Protein AF-X1HCL4-F1 (afdb_monomer)

Radius of gyration: 11.78 Å; Cα contacts (8 Å, |Δi|>4): 67; chains: 1; bounding box: 27×22×30 Å

Mean predicted aligned error: 2.62 Å

Organism: NCBI:txid412755

Structure (mmCIF, N/CA/C/O backbone):
data_AF-X1HCL4-F1
#
_entry.id   AF-X1HCL4-F1
#
loop_
_atom_site.group_PDB
_atom_site.id
_atom_site.type_symbol
_atom_site.label_atom_id
_atom_site.label_alt_id
_atom_site.label_comp_id
_atom_site.label_asym_id
_atom_site.label_entity_id
_atom_site.label_seq_id
_atom_site.pdbx_PDB_ins_code
_atom_site.Cartn_x
_atom_site.Cartn_y
_atom_site.Cartn_z
_atom_site.occupancy
_atom_site.B_iso_or_equiv
_atom_site.auth_seq_id
_atom_site.auth_comp_id
_atom_site.auth_asym_id
_atom_site.auth_atom_id
_atom_site.pdbx_PDB_model_num
ATOM 1 N N . MET A 1 1 ? -14.134 -9.185 9.097 1.00 64.31 1 MET A N 1
ATOM 2 C CA . MET A 1 1 ? -13.199 -9.614 8.038 1.00 64.31 1 MET A CA 1
ATOM 3 C C . MET A 1 1 ? -11.949 -10.180 8.688 1.00 64.31 1 MET A C 1
ATOM 5 O O . MET A 1 1 ? -11.509 -9.617 9.686 1.00 64.31 1 MET A O 1
ATOM 9 N N . GLU A 1 2 ? -11.409 -11.287 8.181 1.00 79.88 2 GLU A N 1
ATOM 10 C CA . GLU A 1 2 ? -10.180 -11.881 8.724 1.00 79.88 2 GLU A CA 1
ATOM 11 C C . GLU A 1 2 ? -8.926 -11.094 8.300 1.00 79.88 2 GLU A C 1
ATOM 13 O O . GLU A 1 2 ? -8.893 -10.451 7.247 1.00 79.88 2 GLU A O 1
ATOM 18 N N . ASN A 1 3 ? -7.856 -11.161 9.102 1.00 82.56 3 ASN A N 1
ATOM 19 C CA . ASN A 1 3 ? -6.591 -10.465 8.814 1.00 82.56 3 ASN A CA 1
ATOM 20 C C . ASN A 1 3 ? -5.957 -10.899 7.477 1.00 82.56 3 ASN A C 1
ATOM 22 O O . ASN A 1 3 ? -5.318 -10.091 6.798 1.00 82.56 3 ASN A O 1
ATOM 26 N N . SER A 1 4 ? -6.138 -12.164 7.093 1.00 88.44 4 SER A N 1
ATOM 27 C CA . SER A 1 4 ? -5.708 -12.738 5.811 1.00 88.44 4 SER A CA 1
ATOM 28 C C . SER A 1 4 ? -6.374 -12.032 4.624 1.00 88.44 4 SER A C 1
ATOM 30 O O . SER A 1 4 ? -5.707 -11.653 3.659 1.00 88.44 4 SER A O 1
ATOM 32 N N . GLU A 1 5 ? -7.675 -11.780 4.730 1.00 91.25 5 GLU A N 1
ATOM 33 C CA . GLU A 1 5 ? -8.481 -11.143 3.697 1.00 91.25 5 GLU A CA 1
ATOM 34 C C . GLU A 1 5 ? -8.182 -9.643 3.572 1.00 91.25 5 GLU A C 1
ATOM 36 O O . GLU A 1 5 ? -7.980 -9.152 2.459 1.00 91.25 5 GLU A O 1
ATOM 41 N N . ILE A 1 6 ? -8.005 -8.935 4.698 1.00 92.75 6 ILE A N 1
ATOM 42 C CA . ILE A 1 6 ? -7.508 -7.544 4.704 1.00 92.75 6 ILE A CA 1
ATOM 43 C C . ILE A 1 6 ? -6.177 -7.460 3.959 1.00 92.75 6 ILE A C 1
ATOM 45 O O . ILE A 1 6 ? -6.006 -6.623 3.072 1.00 92.75 6 ILE A O 1
ATOM 49 N N . LYS A 1 7 ? -5.231 -8.345 4.290 1.00 95.00 7 LYS A N 1
ATOM 50 C CA . LYS A 1 7 ? -3.910 -8.359 3.658 1.00 95.00 7 LYS A CA 1
ATOM 51 C C . LYS A 1 7 ? -4.015 -8.607 2.151 1.00 95.00 7 LYS A C 1
ATOM 53 O O . LYS A 1 7 ? -3.328 -7.931 1.385 1.00 95.00 7 LYS A O 1
ATOM 58 N N . ARG A 1 8 ? -4.885 -9.526 1.718 1.00 95.44 8 ARG A N 1
ATOM 59 C CA . ARG A 1 8 ? -5.132 -9.798 0.294 1.00 95.44 8 ARG A CA 1
ATOM 60 C C . ARG A 1 8 ? -5.709 -8.577 -0.430 1.00 95.44 8 ARG A C 1
ATOM 62 O O . ARG A 1 8 ? -5.201 -8.216 -1.490 1.00 95.44 8 ARG A O 1
ATOM 69 N N . LEU A 1 9 ? -6.708 -7.904 0.145 1.00 95.69 9 LEU A N 1
ATOM 70 C CA . LEU A 1 9 ? -7.282 -6.683 -0.433 1.00 95.69 9 LEU A CA 1
ATOM 71 C C . LEU A 1 9 ? -6.255 -5.554 -0.534 1.00 95.69 9 LEU A C 1
ATOM 73 O O . LEU A 1 9 ? -6.175 -4.892 -1.567 1.00 95.69 9 LEU A O 1
ATOM 77 N N . LEU A 1 10 ? -5.429 -5.363 0.498 1.00 97.25 10 LEU A N 1
ATOM 78 C CA . LEU A 1 10 ? -4.351 -4.375 0.468 1.00 97.25 10 LEU A CA 1
ATOM 79 C C . LEU A 1 10 ? -3.353 -4.661 -0.658 1.00 97.25 10 LEU A C 1
ATOM 81 O O . LEU A 1 10 ? -2.974 -3.727 -1.361 1.00 97.25 10 LEU A O 1
ATOM 85 N N . TRP A 1 11 ? -2.961 -5.921 -0.876 1.00 98.00 11 TRP A N 1
ATOM 86 C CA . TRP A 1 11 ? -2.110 -6.306 -2.009 1.00 98.00 11 TRP A CA 1
ATOM 87 C C . TRP A 1 11 ? -2.745 -5.951 -3.351 1.00 98.00 11 TRP A C 1
ATOM 89 O O . TRP A 1 11 ? -2.113 -5.281 -4.167 1.00 98.00 11 TRP A O 1
ATOM 99 N N . ILE A 1 12 ? -4.004 -6.342 -3.554 1.00 97.56 12 ILE A N 1
ATOM 100 C CA . ILE A 1 12 ? -4.735 -6.078 -4.795 1.00 97.56 12 ILE A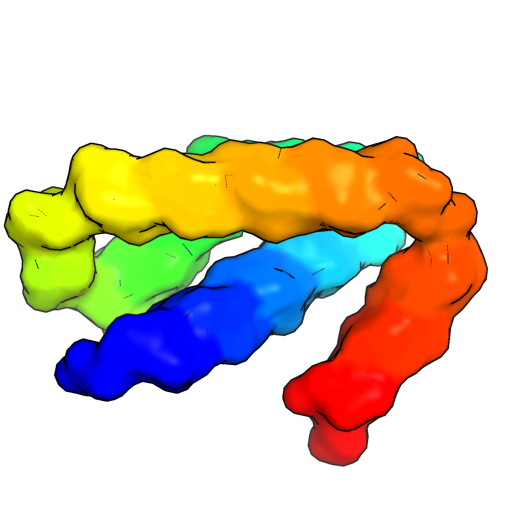 CA 1
ATOM 101 C C . ILE A 1 12 ? -4.845 -4.572 -5.045 1.00 97.56 12 ILE A C 1
ATOM 103 O O . ILE A 1 12 ? -4.443 -4.093 -6.102 1.00 97.56 12 ILE A O 1
ATOM 107 N N . PHE A 1 13 ? -5.334 -3.803 -4.072 1.00 97.56 13 PHE A N 1
ATOM 108 C CA . PHE A 1 13 ? -5.518 -2.359 -4.232 1.00 97.56 13 PHE A CA 1
ATOM 109 C C . PHE A 1 13 ? -4.193 -1.626 -4.430 1.00 97.56 13 PHE A C 1
ATOM 111 O O . PHE A 1 13 ? -4.143 -0.654 -5.185 1.00 97.56 13 PHE A O 1
ATOM 118 N N . SER A 1 14 ? -3.122 -2.090 -3.784 1.00 98.31 14 SER A N 1
ATOM 119 C CA . SER A 1 14 ? -1.791 -1.512 -3.959 1.00 98.31 14 SER A CA 1
ATOM 120 C C . SER A 1 14 ? -1.239 -1.781 -5.352 1.00 98.31 14 SER A C 1
ATOM 122 O O . SER A 1 14 ? -0.738 -0.851 -5.978 1.00 98.31 14 SER A O 1
ATOM 124 N N . LEU A 1 15 ? -1.371 -3.007 -5.867 1.00 98.38 15 LEU A N 1
ATOM 125 C CA . LEU A 1 15 ? -0.944 -3.359 -7.222 1.00 98.38 15 LEU A CA 1
ATOM 126 C C . LEU A 1 15 ? -1.775 -2.636 -8.287 1.00 98.38 15 LEU A C 1
ATOM 128 O O . LEU A 1 15 ? -1.198 -2.067 -9.204 1.00 98.38 15 LEU A O 1
ATOM 132 N N . GLU A 1 16 ? -3.102 -2.572 -8.143 1.00 97.62 16 GLU A N 1
ATOM 133 C CA . GLU A 1 16 ? -3.969 -1.795 -9.042 1.00 97.62 16 GLU A CA 1
ATOM 134 C C . GLU A 1 16 ? -3.552 -0.325 -9.095 1.00 97.62 16 GLU A C 1
ATOM 136 O O . GLU A 1 16 ? -3.427 0.257 -10.172 1.00 97.62 16 GLU A O 1
ATOM 141 N N . ASN A 1 17 ? -3.341 0.283 -7.925 1.00 98.12 17 ASN A N 1
ATOM 142 C CA . ASN A 1 17 ? -2.925 1.673 -7.833 1.00 98.12 17 ASN A CA 1
ATOM 143 C C . ASN A 1 17 ? -1.542 1.868 -8.469 1.00 98.12 17 ASN A C 1
ATOM 145 O O . ASN A 1 17 ? -1.365 2.758 -9.294 1.00 98.12 17 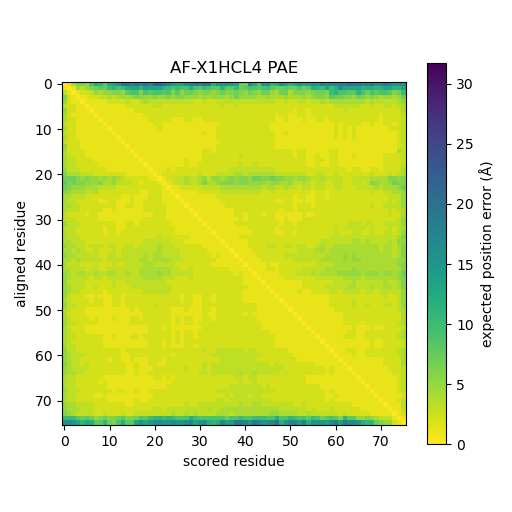ASN A O 1
ATOM 149 N N . SER A 1 18 ? -0.595 0.993 -8.143 1.00 97.81 18 SER A N 1
ATOM 150 C CA . SER A 1 18 ? 0.766 1.033 -8.667 1.00 97.81 18 SER A CA 1
ATOM 151 C C . SER A 1 18 ? 0.806 0.893 -10.187 1.00 97.81 18 SER A C 1
ATOM 153 O O . SER A 1 18 ? 1.349 1.758 -10.869 1.00 97.81 18 SER A O 1
ATOM 155 N N . VAL A 1 19 ? 0.159 -0.134 -10.742 1.00 97.62 19 VAL A N 1
ATOM 156 C CA . VAL A 1 19 ? 0.099 -0.380 -12.190 1.00 97.62 19 VAL A CA 1
ATOM 157 C C . VAL A 1 19 ? -0.562 0.789 -12.918 1.00 97.62 19 VAL A C 1
ATOM 159 O O . VAL A 1 19 ? -0.076 1.208 -13.967 1.00 97.62 19 VAL A O 1
ATOM 162 N N . LYS A 1 20 ? -1.635 1.350 -12.347 1.00 97.06 20 LYS A N 1
ATOM 163 C CA . LYS A 1 20 ? -2.344 2.500 -12.921 1.00 97.06 20 LYS A CA 1
ATOM 164 C C . LYS A 1 20 ? -1.497 3.776 -12.943 1.00 97.06 20 LYS A C 1
ATOM 166 O O . LYS A 1 20 ? -1.669 4.585 -13.849 1.00 97.06 20 LYS A O 1
ATOM 171 N N . PHE A 1 21 ? -0.614 3.969 -11.963 1.00 95.38 21 PHE A N 1
ATOM 172 C CA . PHE A 1 21 ? 0.122 5.223 -11.757 1.00 95.38 21 PHE A CA 1
ATOM 173 C C . PHE A 1 21 ? 1.649 5.083 -11.881 1.00 95.38 21 PHE A C 1
ATOM 175 O O . PHE A 1 21 ? 2.391 5.889 -11.326 1.00 95.38 21 PHE A O 1
ATOM 182 N N . GLY A 1 22 ? 2.136 4.093 -12.633 1.00 91.69 22 GLY A N 1
ATOM 183 C CA . GLY A 1 22 ? 3.545 4.035 -13.041 1.00 91.69 22 GLY A CA 1
ATOM 184 C C . GLY A 1 22 ? 4.504 3.396 -12.032 1.00 91.69 22 GLY A C 1
ATOM 185 O O . GLY A 1 22 ? 5.687 3.719 -12.027 1.00 91.69 22 GLY A O 1
ATOM 186 N N . GLY A 1 23 ? 4.024 2.472 -11.201 1.00 92.38 23 GLY A N 1
ATOM 187 C CA . GLY A 1 23 ? 4.873 1.555 -10.435 1.00 92.38 23 GLY A CA 1
ATOM 188 C C . GLY A 1 23 ? 5.09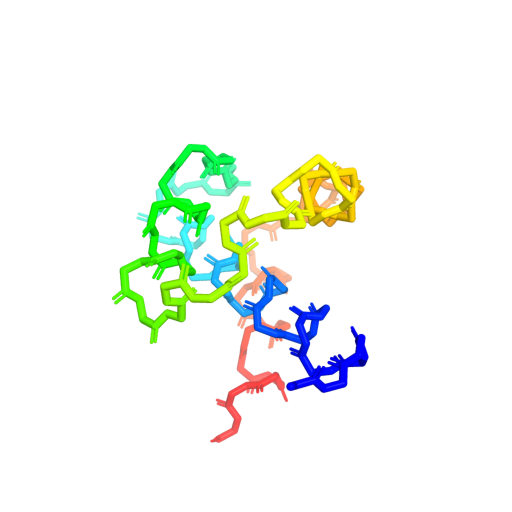4 1.908 -8.964 1.00 92.38 23 GLY A C 1
ATOM 189 O O . GLY A 1 23 ? 5.831 1.185 -8.294 1.00 92.38 23 GLY A O 1
ATOM 190 N N . LYS A 1 24 ? 4.447 2.963 -8.443 1.00 94.06 24 LYS A N 1
ATOM 191 C CA . LYS A 1 24 ? 4.509 3.331 -7.020 1.00 94.06 24 LYS A CA 1
ATOM 192 C C . LYS A 1 24 ? 3.112 3.445 -6.392 1.00 94.06 24 LYS A C 1
ATOM 194 O O . LYS A 1 24 ? 2.374 4.371 -6.734 1.00 94.06 24 LYS A O 1
ATOM 199 N N . PRO A 1 25 ? 2.749 2.574 -5.432 1.00 96.94 25 PRO A N 1
ATOM 200 C CA . PRO A 1 25 ? 1.470 2.675 -4.738 1.00 96.94 25 PRO A CA 1
ATOM 201 C C . PRO A 1 25 ? 1.361 3.938 -3.867 1.00 96.94 25 PRO A C 1
ATOM 203 O O . PRO A 1 25 ? 2.294 4.319 -3.156 1.00 96.94 25 PRO A O 1
ATOM 206 N N . ASN A 1 26 ? 0.178 4.551 -3.847 1.00 97.06 26 ASN A N 1
ATOM 207 C CA . ASN A 1 26 ? -0.164 5.664 -2.968 1.00 97.06 26 ASN A CA 1
ATOM 208 C C . ASN A 1 26 ? -0.955 5.183 -1.740 1.00 97.06 26 ASN A C 1
ATOM 210 O O . ASN A 1 26 ? -2.146 4.878 -1.825 1.00 97.06 26 ASN A O 1
ATOM 214 N N . VAL A 1 27 ? -0.303 5.194 -0.574 1.00 97.19 27 VAL A N 1
ATOM 215 C CA . VAL A 1 27 ? -0.874 4.735 0.707 1.00 97.19 27 VAL A CA 1
ATOM 216 C C . VAL A 1 27 ? -2.206 5.419 1.039 1.00 97.19 27 VAL A C 1
ATOM 218 O O . VAL A 1 27 ? -3.155 4.749 1.444 1.00 97.19 27 VAL A O 1
ATOM 221 N N . LYS A 1 28 ? -2.316 6.742 0.843 1.00 96.62 28 LYS A N 1
ATOM 222 C CA . LYS A 1 28 ? -3.543 7.492 1.167 1.00 96.62 28 LYS A CA 1
ATOM 223 C C . LYS A 1 28 ? -4.715 7.062 0.285 1.00 96.62 28 LYS A C 1
ATOM 225 O O . LYS A 1 28 ? -5.810 6.857 0.801 1.00 96.62 28 LYS A O 1
ATOM 230 N N . ALA A 1 29 ? -4.484 6.889 -1.016 1.00 97.06 29 ALA A N 1
ATOM 231 C CA . ALA A 1 29 ? -5.513 6.444 -1.954 1.00 97.06 29 ALA A CA 1
ATOM 232 C C . ALA A 1 29 ? -6.015 5.029 -1.619 1.00 97.06 29 ALA A C 1
ATOM 234 O O . ALA A 1 29 ? -7.219 4.776 -1.641 1.00 97.06 29 ALA A O 1
ATOM 235 N N . ILE A 1 30 ? -5.102 4.124 -1.258 1.00 97.69 30 ILE A N 1
ATOM 236 C CA . ILE A 1 30 ? -5.421 2.728 -0.932 1.00 97.69 30 ILE A CA 1
ATOM 237 C C . ILE A 1 30 ? -6.201 2.634 0.384 1.00 97.69 30 ILE A C 1
ATOM 239 O O . ILE A 1 30 ? -7.230 1.961 0.431 1.00 97.69 30 ILE A O 1
ATOM 243 N N . LEU A 1 31 ? -5.774 3.355 1.429 1.00 96.69 31 LEU A N 1
ATOM 244 C CA . LEU A 1 31 ? -6.531 3.440 2.682 1.00 96.69 31 LEU A CA 1
ATOM 245 C C . LEU A 1 31 ? -7.910 4.062 2.454 1.00 96.69 31 LEU A C 1
ATOM 247 O O . LEU A 1 31 ? -8.898 3.531 2.948 1.00 96.69 31 LEU A O 1
ATOM 251 N N . GLY A 1 32 ? -7.995 5.143 1.675 1.00 96.75 32 GLY A N 1
ATOM 252 C CA . GLY A 1 32 ? -9.269 5.770 1.325 1.00 96.75 32 GLY A CA 1
ATOM 253 C C . GLY A 1 32 ? -10.234 4.789 0.653 1.00 96.75 32 GLY A C 1
ATOM 254 O O . GLY A 1 32 ? -11.383 4.688 1.076 1.00 96.75 32 GLY A O 1
ATOM 255 N N . LYS A 1 33 ? -9.745 4.013 -0.326 1.00 96.12 33 LYS A N 1
ATOM 256 C CA . LYS A 1 33 ? -10.519 2.962 -1.008 1.00 96.12 33 LYS A CA 1
ATOM 257 C C . LYS A 1 33 ? -10.972 1.858 -0.049 1.00 96.12 33 LYS A C 1
ATOM 259 O O . LYS A 1 33 ? -12.132 1.464 -0.088 1.00 96.12 33 LYS A O 1
ATOM 264 N N . LEU A 1 34 ? -10.087 1.365 0.819 1.00 95.69 34 LEU A N 1
ATOM 265 C CA . LEU A 1 34 ? -10.447 0.313 1.773 1.00 95.69 34 LEU A CA 1
ATOM 266 C C . LEU A 1 34 ? -11.521 0.795 2.757 1.00 95.69 34 LEU A C 1
ATOM 268 O O . LEU A 1 34 ? -12.485 0.075 2.996 1.00 95.69 34 LEU A O 1
ATOM 272 N N . MET A 1 35 ? -11.383 2.016 3.282 1.00 94.88 35 MET A N 1
ATOM 273 C CA . MET A 1 35 ? -12.299 2.582 4.280 1.00 94.88 35 MET A CA 1
ATOM 274 C C . MET A 1 35 ? -13.642 3.029 3.697 1.00 94.88 35 MET A C 1
ATOM 276 O O . MET A 1 35 ? -14.625 3.102 4.434 1.00 94.88 35 MET A O 1
ATOM 280 N N . SER A 1 36 ? -13.707 3.368 2.405 1.00 95.56 36 SER A N 1
ATOM 281 C CA . SER A 1 36 ? -14.989 3.648 1.750 1.00 95.56 36 SER A CA 1
ATOM 282 C C . SER A 1 36 ? -15.802 2.372 1.538 1.00 95.56 36 SER A C 1
ATOM 284 O O . SER A 1 36 ? -17.020 2.415 1.667 1.00 95.56 36 SER A O 1
ATOM 286 N N . GLN A 1 37 ? -15.133 1.248 1.268 1.00 93.50 37 GLN A N 1
ATOM 287 C CA . GLN A 1 37 ? -15.771 -0.059 1.095 1.00 93.50 37 GLN A CA 1
ATOM 288 C C . GLN A 1 37 ? -16.045 -0.779 2.422 1.00 93.50 37 GLN A C 1
ATOM 290 O O . GLN A 1 37 ? -17.005 -1.534 2.502 1.00 93.50 37 GLN A O 1
ATOM 295 N N . ASN A 1 38 ? -15.230 -0.528 3.452 1.00 92.56 38 ASN A N 1
ATOM 296 C CA . ASN A 1 38 ? -15.291 -1.205 4.753 1.00 92.56 38 ASN A CA 1
ATOM 297 C C . ASN A 1 38 ? -15.196 -0.180 5.903 1.00 92.56 38 ASN A C 1
ATOM 299 O O . ASN A 1 38 ? -14.135 -0.019 6.526 1.00 92.56 38 ASN A O 1
ATOM 303 N N . PRO A 1 39 ? -16.267 0.596 6.155 1.00 93.75 39 PRO A N 1
ATOM 304 C CA . PRO A 1 39 ? -16.286 1.650 7.163 1.00 93.75 39 PRO A CA 1
ATOM 305 C C . PRO A 1 39 ? -15.832 1.253 8.574 1.00 93.75 39 PRO A C 1
ATOM 307 O O . PRO A 1 39 ? -15.252 2.077 9.286 1.00 93.75 39 PRO A O 1
ATOM 310 N N . GLU A 1 40 ? -16.096 0.014 8.974 1.00 93.75 40 GLU A N 1
ATOM 311 C CA . GLU A 1 40 ? -15.810 -0.574 10.282 1.00 93.75 40 GLU A CA 1
ATOM 312 C C . GLU A 1 40 ? -14.307 -0.723 10.563 1.00 93.75 40 GLU A C 1
ATOM 314 O O . GLU A 1 40 ? -13.867 -0.655 11.717 1.00 93.75 40 GLU A O 1
ATOM 319 N N . LEU A 1 41 ? -13.493 -0.828 9.507 1.00 94.06 41 LEU A N 1
ATOM 320 C CA . LEU A 1 41 ? -12.039 -0.965 9.609 1.00 94.06 41 LEU A CA 1
ATOM 321 C C . LEU A 1 41 ? -11.336 0.334 10.027 1.00 94.06 41 LEU A C 1
ATOM 323 O O . LEU A 1 41 ? -10.148 0.308 10.360 1.00 94.06 41 LEU A O 1
ATOM 327 N N . ARG A 1 42 ? -12.045 1.474 10.074 1.00 93.69 42 ARG A N 1
ATOM 328 C CA . ARG A 1 42 ? -11.474 2.763 10.513 1.00 93.69 42 ARG A CA 1
ATOM 329 C C . ARG A 1 42 ? -10.910 2.703 11.929 1.00 93.69 42 ARG A C 1
ATOM 331 O O . ARG A 1 42 ? -9.883 3.323 12.194 1.00 93.69 42 ARG A O 1
ATOM 338 N N . SER A 1 43 ? -11.534 1.924 12.812 1.00 94.88 43 SER A N 1
ATOM 339 C CA . SER A 1 43 ? -11.052 1.705 14.184 1.00 94.88 43 SER A CA 1
ATOM 340 C C . SER A 1 43 ? -9.669 1.036 14.228 1.00 94.88 43 SER A C 1
ATOM 342 O O . SER A 1 43 ? -8.896 1.259 15.156 1.00 94.88 43 SER A O 1
ATOM 344 N N . GLN A 1 44 ? -9.313 0.282 13.185 1.00 94.44 44 GLN A N 1
ATOM 345 C CA . GLN A 1 44 ? -8.079 -0.501 13.077 1.00 94.44 44 GLN A CA 1
ATOM 346 C C . GLN A 1 44 ? -7.046 0.139 12.136 1.00 94.44 44 GLN A C 1
ATOM 348 O O . GLN A 1 44 ? -6.033 -0.478 11.797 1.00 94.44 44 GLN A O 1
ATOM 353 N N . ILE A 1 45 ? -7.265 1.394 11.721 1.00 94.56 45 ILE A N 1
ATOM 354 C CA . ILE A 1 45 ? -6.475 2.064 10.679 1.00 94.56 45 ILE A CA 1
ATOM 355 C C . ILE A 1 45 ? -4.966 2.043 10.942 1.00 94.56 45 ILE A C 1
ATOM 357 O O . ILE A 1 45 ? -4.189 1.896 10.004 1.00 94.56 45 ILE A O 1
ATOM 361 N N . LYS A 1 46 ? -4.534 2.146 12.205 1.00 95.06 46 LYS A N 1
ATOM 362 C CA . LYS A 1 46 ? -3.109 2.118 12.570 1.00 95.06 46 LYS A CA 1
ATOM 363 C C . LYS A 1 46 ? -2.462 0.766 12.247 1.00 95.06 46 LYS A C 1
ATOM 365 O O . LYS A 1 46 ? -1.390 0.738 11.647 1.00 95.06 46 LYS A O 1
ATOM 370 N N . GLY A 1 47 ? -3.126 -0.339 12.593 1.00 95.50 47 GLY A N 1
ATOM 371 C CA . GLY A 1 47 ? -2.640 -1.692 12.302 1.00 95.50 47 GLY A CA 1
ATOM 372 C C . GLY A 1 47 ? -2.641 -1.980 10.802 1.00 95.50 47 GLY A C 1
ATOM 373 O O . GLY A 1 47 ? -1.640 -2.427 10.247 1.00 95.50 47 GLY A O 1
ATOM 374 N N . ILE A 1 48 ? -3.728 -1.609 10.124 1.00 96.62 48 ILE A N 1
ATOM 375 C CA . ILE A 1 48 ? -3.870 -1.749 8.669 1.00 96.62 48 ILE A CA 1
ATOM 376 C C . ILE A 1 48 ? -2.804 -0.939 7.930 1.00 96.62 48 ILE A C 1
ATOM 378 O O . ILE A 1 48 ? -2.201 -1.443 6.984 1.00 96.62 48 ILE A O 1
ATOM 382 N N . LYS A 1 49 ? -2.527 0.295 8.372 1.00 96.62 49 LYS A N 1
ATOM 383 C CA . LYS A 1 49 ? -1.479 1.131 7.781 1.00 96.62 49 LYS A CA 1
ATOM 384 C C . LYS A 1 49 ? -0.109 0.461 7.884 1.00 96.62 49 LYS A C 1
ATOM 386 O O . LYS A 1 49 ? 0.604 0.447 6.892 1.00 96.62 49 LYS A O 1
ATOM 391 N N . SER A 1 50 ? 0.233 -0.128 9.030 1.00 96.69 50 SER A N 1
ATOM 392 C CA . SER A 1 50 ? 1.507 -0.844 9.195 1.00 96.69 50 SER A CA 1
ATOM 393 C C . SER A 1 50 ? 1.641 -2.019 8.214 1.00 96.69 50 SER A C 1
ATOM 395 O O . SER A 1 50 ? 2.676 -2.201 7.574 1.00 96.69 50 SER A O 1
ATOM 397 N N . ILE A 1 51 ? 0.564 -2.786 8.016 1.00 96.75 51 ILE A N 1
ATOM 398 C CA . ILE A 1 51 ? 0.538 -3.874 7.025 1.00 96.75 51 ILE A CA 1
ATOM 399 C C . ILE A 1 51 ? 0.704 -3.312 5.607 1.00 96.75 51 ILE A C 1
ATOM 401 O O . ILE A 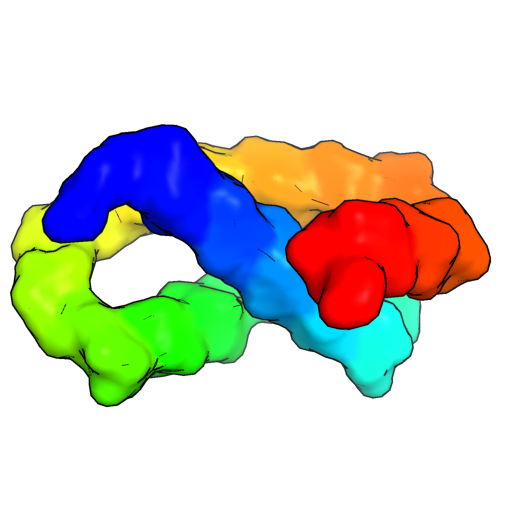1 51 ? 1.496 -3.834 4.822 1.00 96.75 51 ILE A O 1
ATOM 405 N N . LEU A 1 52 ? -0.017 -2.239 5.283 1.00 97.69 52 LEU A N 1
ATOM 406 C CA . LEU A 1 52 ? 0.039 -1.599 3.975 1.00 97.69 52 LEU A CA 1
ATOM 407 C C . LEU A 1 52 ? 1.427 -1.024 3.670 1.00 97.69 52 LEU A C 1
ATOM 409 O O . LEU A 1 52 ? 1.917 -1.224 2.566 1.00 97.69 52 LEU A O 1
ATOM 413 N N . ASP A 1 53 ? 2.081 -0.363 4.626 1.00 97.56 53 ASP A N 1
ATOM 414 C CA . ASP A 1 53 ? 3.420 0.205 4.429 1.00 97.56 53 ASP A CA 1
ATOM 415 C C . ASP A 1 53 ? 4.420 -0.893 4.014 1.00 97.56 53 ASP A C 1
ATOM 417 O O . ASP A 1 53 ? 5.174 -0.714 3.057 1.00 97.56 53 ASP A O 1
ATOM 421 N N . ASN A 1 54 ? 4.354 -2.073 4.645 1.00 97.81 54 ASN A N 1
ATOM 422 C CA . ASN A 1 54 ? 5.165 -3.232 4.257 1.00 97.81 54 ASN A CA 1
ATOM 423 C C . ASN A 1 54 ? 4.836 -3.725 2.837 1.00 97.81 54 ASN A C 1
ATOM 425 O O . ASN A 1 54 ? 5.739 -3.989 2.049 1.00 97.81 54 ASN A O 1
ATOM 429 N N . ILE A 1 55 ? 3.553 -3.809 2.473 1.00 98.00 55 ILE A N 1
ATOM 430 C CA . ILE A 1 55 ? 3.129 -4.206 1.118 1.00 98.00 55 ILE A CA 1
ATOM 431 C C . ILE A 1 55 ? 3.650 -3.221 0.064 1.00 98.00 55 ILE A C 1
ATOM 433 O O . ILE A 1 55 ? 4.122 -3.641 -0.990 1.00 98.00 55 ILE A O 1
ATOM 437 N N . VAL A 1 56 ? 3.599 -1.916 0.342 1.00 97.69 56 VAL A N 1
ATOM 438 C CA . VAL A 1 56 ? 4.107 -0.887 -0.574 1.00 97.69 56 VAL A CA 1
ATOM 439 C C . VAL A 1 56 ? 5.614 -1.017 -0.773 1.00 97.69 56 VAL A C 1
ATOM 441 O O . VAL A 1 56 ? 6.077 -0.877 -1.906 1.00 97.69 56 VAL A O 1
ATOM 444 N N . LEU A 1 57 ? 6.374 -1.324 0.283 1.00 97.25 57 LEU A N 1
ATOM 445 C CA . LEU A 1 57 ? 7.809 -1.598 0.168 1.00 97.25 57 LEU A CA 1
ATOM 446 C C . LEU A 1 57 ? 8.079 -2.814 -0.719 1.00 97.25 57 LEU A C 1
ATOM 448 O O . LEU A 1 57 ? 8.938 -2.740 -1.593 1.00 97.25 57 LEU A O 1
ATOM 452 N N . GLU A 1 58 ? 7.324 -3.900 -0.548 1.00 97.44 58 GLU A N 1
ATOM 453 C CA . GLU A 1 58 ? 7.466 -5.096 -1.383 1.00 97.44 58 GLU A CA 1
ATOM 454 C C . GLU A 1 58 ? 7.116 -4.825 -2.852 1.00 97.44 58 GLU A C 1
ATOM 456 O O . GLU A 1 58 ? 7.856 -5.228 -3.743 1.00 97.44 58 GLU A O 1
ATOM 461 N N . ILE A 1 59 ? 6.034 -4.092 -3.129 1.00 97.75 59 ILE A N 1
ATOM 462 C CA . ILE A 1 59 ? 5.648 -3.734 -4.504 1.00 97.75 59 ILE A CA 1
ATOM 463 C C . ILE A 1 59 ? 6.679 -2.809 -5.151 1.00 97.75 59 ILE A C 1
ATOM 465 O O . ILE A 1 59 ? 6.971 -2.961 -6.332 1.00 97.75 59 ILE A O 1
ATOM 469 N N . SER A 1 60 ? 7.258 -1.881 -4.387 1.00 94.62 60 SER A N 1
ATOM 470 C CA . SER A 1 60 ? 8.251 -0.931 -4.908 1.00 94.62 60 SER A CA 1
ATOM 471 C C . SER A 1 60 ? 9.566 -1.600 -5.329 1.00 94.62 60 SER A C 1
ATOM 473 O O . SER A 1 60 ? 10.351 -0.980 -6.040 1.00 94.62 60 SER A O 1
ATOM 475 N N . LYS A 1 61 ? 9.813 -2.848 -4.906 1.00 97.00 61 LYS A N 1
ATOM 476 C CA . LYS A 1 61 ? 10.948 -3.668 -5.363 1.00 97.00 61 LYS A CA 1
ATOM 477 C C . LYS A 1 61 ? 10.680 -4.364 -6.701 1.00 97.00 61 LYS A C 1
ATOM 479 O O . LYS A 1 61 ? 11.619 -4.853 -7.316 1.00 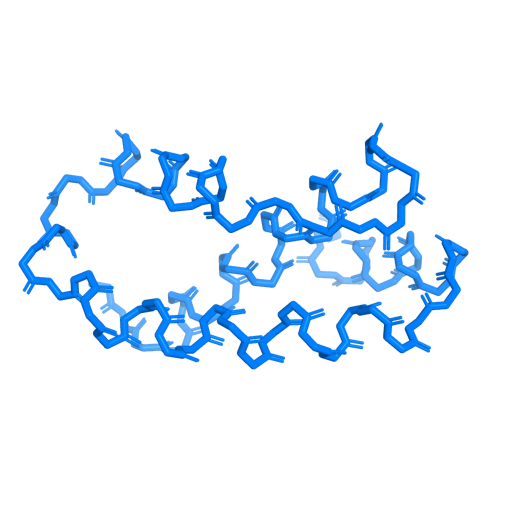97.00 61 LYS A O 1
ATOM 484 N N . LEU A 1 62 ? 9.420 -4.432 -7.132 1.00 97.69 62 LEU A N 1
ATOM 485 C CA . LEU A 1 62 ? 9.008 -5.078 -8.374 1.00 97.69 62 LEU A CA 1
ATOM 486 C C . LEU A 1 62 ? 9.035 -4.080 -9.531 1.00 97.69 62 LEU A C 1
ATOM 488 O O . LEU A 1 62 ? 8.577 -2.941 -9.406 1.00 97.69 62 LEU A O 1
ATOM 492 N N . THR A 1 63 ? 9.468 -4.543 -10.696 1.00 98.00 63 THR A N 1
ATOM 493 C CA . THR A 1 63 ? 9.272 -3.846 -11.965 1.00 98.00 63 THR A CA 1
ATOM 494 C C . THR A 1 63 ? 7.784 -3.732 -12.300 1.00 98.00 63 THR A C 1
ATOM 496 O O . THR A 1 63 ? 6.955 -4.542 -11.881 1.00 98.00 63 THR A O 1
ATOM 499 N N . LEU A 1 64 ? 7.419 -2.751 -13.130 1.00 97.31 64 LEU A N 1
ATOM 500 C CA . LEU A 1 64 ? 6.026 -2.558 -13.543 1.00 97.31 64 LEU A CA 1
ATOM 501 C C . LEU A 1 64 ? 5.419 -3.805 -14.218 1.00 97.31 64 LEU A C 1
ATOM 503 O O . LEU A 1 64 ? 4.215 -4.027 -14.111 1.00 97.31 64 LEU A O 1
ATOM 507 N N . GLN A 1 65 ? 6.228 -4.622 -14.901 1.00 97.81 65 GLN A N 1
ATOM 508 C CA . GLN A 1 65 ? 5.757 -5.869 -15.516 1.00 97.81 65 GLN A CA 1
ATOM 509 C C . GLN A 1 65 ? 5.469 -6.951 -14.471 1.00 97.81 65 GLN A C 1
ATOM 511 O O . GLN A 1 65 ? 4.394 -7.544 -14.498 1.00 97.81 65 GLN A O 1
ATOM 516 N N . GLU A 1 66 ? 6.361 -7.153 -13.500 1.00 98.31 66 GLU A N 1
ATOM 517 C CA . GLU A 1 66 ? 6.134 -8.091 -12.390 1.00 98.31 66 GLU A CA 1
ATOM 518 C C . GLU A 1 66 ? 4.899 -7.704 -11.570 1.00 98.31 66 GLU A C 1
ATOM 520 O O . GLU A 1 66 ? 4.110 -8.563 -11.181 1.00 98.31 66 GLU A O 1
ATOM 525 N N . GLN A 1 67 ? 4.674 -6.402 -11.364 1.00 98.31 67 GLN A N 1
ATOM 526 C CA . GLN A 1 67 ? 3.465 -5.910 -10.702 1.00 98.31 67 GLN A CA 1
ATOM 527 C C . GLN A 1 67 ? 2.189 -6.288 -11.470 1.00 98.31 67 GLN A C 1
ATOM 529 O O . GLN A 1 67 ? 1.205 -6.692 -10.853 1.00 98.31 67 GLN A O 1
ATOM 534 N N . LYS A 1 68 ? 2.194 -6.184 -12.808 1.00 97.62 68 LYS A N 1
ATOM 535 C CA . LYS A 1 68 ? 1.056 -6.587 -13.651 1.00 97.62 68 LYS A CA 1
ATOM 536 C C . LYS A 1 68 ? 0.798 -8.090 -13.576 1.00 97.62 68 LYS A C 1
ATOM 538 O O . LYS A 1 68 ? -0.349 -8.479 -13.391 1.00 97.62 68 LYS A O 1
ATOM 543 N N . ILE A 1 69 ? 1.845 -8.911 -13.673 1.00 97.69 69 ILE A N 1
ATOM 544 C CA . ILE A 1 69 ? 1.737 -10.377 -13.575 1.00 97.69 69 ILE A CA 1
ATOM 545 C C . ILE A 1 69 ? 1.137 -10.765 -12.221 1.00 97.69 69 ILE A C 1
ATOM 547 O O . ILE A 1 69 ? 0.108 -11.432 -12.165 1.00 97.69 69 ILE A O 1
ATOM 551 N N . LYS A 1 70 ? 1.700 -10.238 -11.131 1.00 97.25 70 LYS A N 1
ATOM 552 C CA . LYS A 1 70 ? 1.221 -10.519 -9.774 1.00 97.25 70 LYS A CA 1
ATOM 553 C C . LYS A 1 70 ? -0.217 -10.050 -9.538 1.00 97.25 70 LYS A C 1
ATOM 555 O O . LYS A 1 70 ? -0.957 -10.661 -8.771 1.00 97.25 70 LYS A O 1
ATOM 560 N N . LEU A 1 71 ? -0.632 -8.953 -10.179 1.00 97.19 71 LEU A N 1
ATOM 561 C CA . LEU A 1 71 ? -2.015 -8.482 -10.113 1.00 97.19 71 LEU A CA 1
ATOM 562 C C . LEU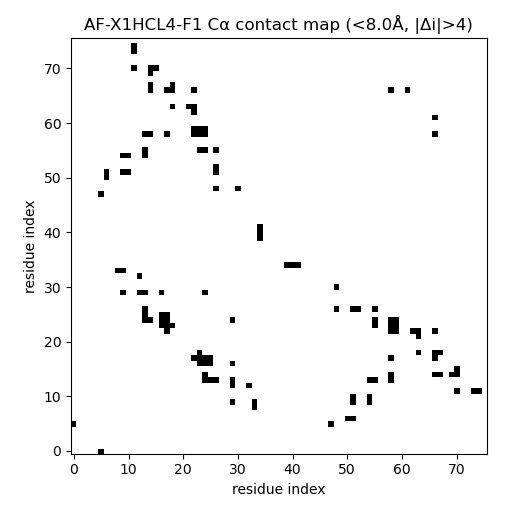 A 1 71 ? -2.982 -9.471 -10.777 1.00 97.19 71 LEU A C 1
ATOM 564 O O . LEU A 1 71 ? -4.044 -9.724 -10.211 1.00 97.19 71 LEU A O 1
ATOM 568 N N . LEU A 1 72 ? -2.611 -10.035 -11.930 1.00 95.69 72 LEU A N 1
ATOM 569 C CA . LEU A 1 72 ? -3.408 -11.048 -12.632 1.00 95.69 72 LEU A CA 1
ATOM 570 C C . LEU A 1 72 ? -3.524 -12.340 -11.812 1.00 95.69 72 LEU A C 1
ATOM 572 O O . LEU A 1 72 ? -4.608 -12.893 -11.701 1.00 95.69 72 LEU A O 1
ATOM 576 N N . GLU A 1 73 ? -2.446 -12.778 -11.161 1.00 95.38 73 GLU A N 1
ATOM 5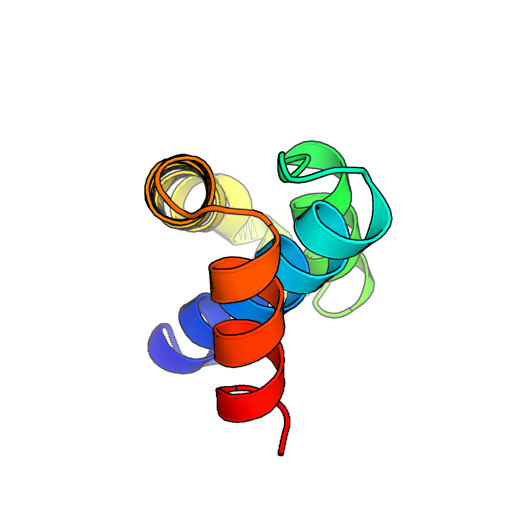77 C CA . GLU A 1 73 ? -2.467 -13.962 -10.285 1.00 95.38 73 GLU A CA 1
ATOM 578 C C . GLU A 1 73 ? -3.412 -13.800 -9.084 1.00 95.38 73 GLU A C 1
ATOM 580 O O . GLU A 1 73 ? -4.049 -14.754 -8.640 1.00 95.38 73 GLU A O 1
ATOM 585 N N . LEU A 1 74 ? -3.506 -12.586 -8.531 1.00 92.00 74 LEU A N 1
ATOM 586 C CA . LEU A 1 74 ? -4.351 -12.296 -7.368 1.00 92.00 74 LEU A CA 1
ATOM 587 C C . LEU A 1 74 ? -5.809 -12.004 -7.733 1.00 92.00 74 LEU A C 1
ATOM 589 O O . LEU A 1 74 ? -6.685 -12.146 -6.869 1.00 92.00 74 LEU A O 1
ATOM 593 N N . LYS A 1 75 ? -6.059 -11.585 -8.976 1.00 85.38 75 LYS A N 1
ATOM 594 C CA . LYS A 1 75 ? -7.382 -11.354 -9.563 1.00 85.38 75 LYS A CA 1
ATOM 595 C C . LYS A 1 75 ? -7.541 -12.185 -10.850 1.00 85.38 75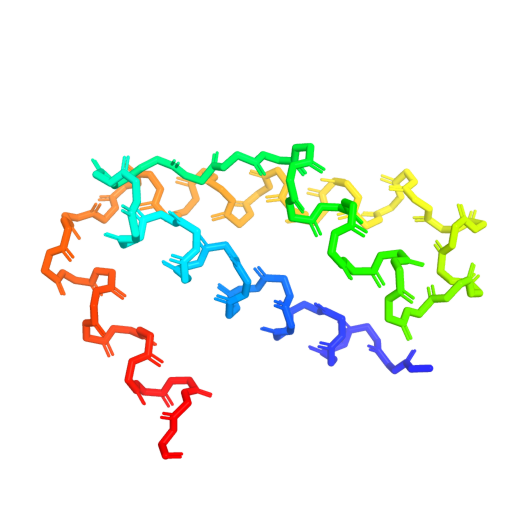 LYS A C 1
ATOM 597 O O . LYS A 1 75 ? -7.547 -11.585 -11.927 1.00 85.38 75 LYS A O 1
ATOM 602 N N . PRO A 1 76 ? -7.630 -13.521 -10.738 1.00 55.66 76 PRO A N 1
ATOM 603 C CA . PRO A 1 76 ? -7.948 -14.366 -11.882 1.00 55.66 76 PRO A CA 1
ATOM 604 C C . PRO A 1 76 ? -9.349 -14.066 -12.432 1.00 55.66 76 PRO A C 1
ATOM 606 O O . PRO A 1 76 ? -10.216 -13.607 -11.645 1.00 55.66 76 PRO A O 1
#

Secondary structure (DSSP, 8-state):
--HHHHHHHHHHHHHHHHHHTTS---HHHHHHHHHHH-GGGGGGHHHHHHHHHHHHHHHHTS-HHHHHHHHHHH--

Nearest PDB structures (foldseek):
  7tkg-assembly1_5  TM=3.935E-01  e=2.385E+00  Saccharomyces cerevisiae
  5fl7-assembly1_P  TM=3.871E-01  e=6.279E+00  Yarrowia lipolytica
  6zik-assembly1_O  TM=3.920E-01  e=6.279E+00  Bos taurus
  8h9v-assembly1_4  TM=3.981E-01  e=8.348E+00  Homo sapiens
  8ki3-assembly1_7  TM=3.696E-01  e=7.886E+00  Homo sapiens

pLDDT: mean 94.59, std 6.62, range [55.66, 98.38]

Sequence (76 aa):
MENSEIKRLLWIFSLENSVKFGGKPNVKAILGKLMSQNPELRSQIKGIKSILDNIVLEISKLTLQEQKIKLLELKP

Solvent-accessible surface area (backbone atoms only — not comparable to full-atom values): 4319 Å² total; per-residue (Å²): 136,57,73,70,56,54,52,51,51,48,50,50,47,36,36,54,43,7,61,75,64,79,36,55,54,53,67,68,62,43,52,51,53,51,39,72,78,37,64,80,52,58,86,46,44,70,63,52,47,57,55,44,54,53,49,47,56,58,49,58,74,42,54,60,66,56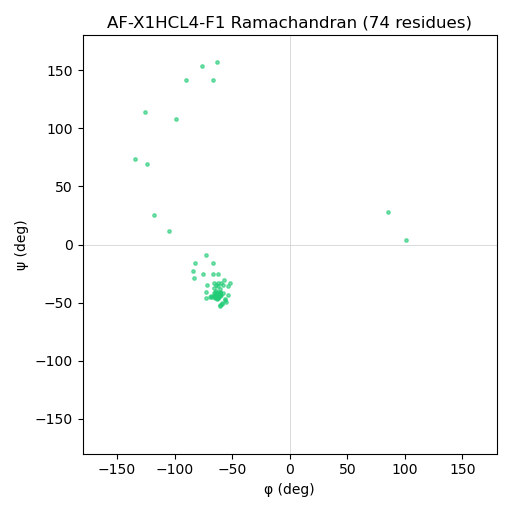,42,50,54,54,41,44,72,76,58,119

Foldseek 3Di:
DDPVVLLLLLLLLQLVQCLVPPQAGDLVVSLVVVCVVPVPCVVVSVVSSVSNVVSRVVSSVDHSVVSVVVNVVSVD